Protein AF-A0A358EGN3-F1 (afdb_monomer_lite)

Radius of gyration: 14.17 Å; chains: 1; bounding box: 29×23×38 Å

Secondary structure (DSSP, 8-state):
-B-S----TTS---S-SHHHH---B---STTBPSS---S---TTHHHHHHHHHTTPPPPGGG-------SB-

pLDDT: mean 95.6, std 2.16, range [87.38, 98.5]

Foldseek 3Di:
DKDPFAADPVGDEDDPDPRGQDMDDDDDDPFFDPDDFPDDAHPLQVVQQVCVVVVHDDDVVVVRPHHHDGTD

Sequence (72 aa):
ISTAHGRGADGGHGGLSDIEMTTFILASGPAVQIGNIDQDTFIVDVAVTALTHLGITPDPAWELDGRAVGLR

Structure (mmCIF, N/CA/C/O backbone):
data_AF-A0A358EGN3-F1
#
_entry.id   AF-A0A358EGN3-F1
#
loop_
_atom_site.group_PDB
_atom_site.id
_atom_site.type_symbol
_atom_site.label_atom_id
_atom_site.label_alt_id
_atom_site.label_comp_id
_atom_site.label_asym_id
_atom_site.label_entity_id
_atom_site.label_seq_id
_atom_site.pdbx_PDB_ins_code
_atom_site.Cartn_x
_atom_site.Cartn_y
_atom_site.Cartn_z
_atom_site.occupancy
_atom_site.B_iso_or_equiv
_atom_site.auth_seq_id
_atom_site.auth_comp_id
_atom_site.auth_asym_id
_atom_site.auth_atom_id
_atom_site.pdbx_PDB_model_num
ATOM 1 N N . ILE A 1 1 ? -0.393 7.166 -0.189 1.00 94.62 1 ILE A N 1
ATOM 2 C CA . ILE A 1 1 ? -0.039 7.669 -1.541 1.00 94.62 1 ILE A CA 1
ATOM 3 C C . ILE A 1 1 ? 0.711 6.560 -2.264 1.00 94.62 1 ILE A C 1
ATOM 5 O O . ILE A 1 1 ? 1.524 5.904 -1.627 1.00 94.62 1 ILE A O 1
ATOM 9 N N . SER A 1 2 ? 0.402 6.336 -3.540 1.00 95.88 2 SER A N 1
ATOM 10 C CA . SER A 1 2 ? 1.018 5.316 -4.400 1.00 95.88 2 SER A CA 1
ATOM 11 C C . SER A 1 2 ? 0.919 5.759 -5.863 1.00 95.88 2 SER A C 1
ATOM 13 O O . SER A 1 2 ? 0.266 6.765 -6.160 1.00 95.88 2 SER A O 1
ATOM 15 N N . THR A 1 3 ? 1.507 4.984 -6.770 1.00 94.81 3 THR A N 1
ATOM 16 C CA . THR A 1 3 ? 1.133 4.935 -8.193 1.00 94.81 3 THR A CA 1
ATOM 17 C C . THR A 1 3 ? 0.434 3.605 -8.503 1.00 94.81 3 THR A C 1
ATOM 19 O O . THR A 1 3 ? 0.429 2.706 -7.663 1.00 94.81 3 THR A O 1
ATOM 22 N N . ALA A 1 4 ? -0.205 3.491 -9.674 1.00 91.88 4 ALA A N 1
ATOM 23 C CA . ALA A 1 4 ? -0.844 2.242 -10.114 1.00 91.88 4 ALA A CA 1
ATOM 24 C C . ALA A 1 4 ? 0.146 1.272 -10.784 1.00 91.88 4 ALA A C 1
ATOM 26 O O . ALA A 1 4 ? -0.015 0.063 -10.687 1.00 91.88 4 ALA A O 1
ATOM 27 N N . HIS A 1 5 ? 1.160 1.812 -11.460 1.00 94.81 5 HIS A N 1
ATOM 28 C CA . HIS A 1 5 ? 2.245 1.076 -12.106 1.00 94.81 5 HIS A CA 1
ATOM 29 C C . HIS A 1 5 ? 3.478 1.986 -12.229 1.00 94.81 5 HIS A C 1
ATOM 31 O O . HIS A 1 5 ? 3.394 3.207 -12.027 1.00 94.81 5 HIS A O 1
ATOM 37 N N . GLY A 1 6 ? 4.623 1.393 -12.554 1.00 95.06 6 GLY A N 1
ATOM 38 C CA . GLY A 1 6 ? 5.807 2.104 -13.023 1.00 95.06 6 GLY A CA 1
ATOM 39 C C . GLY A 1 6 ? 5.725 2.442 -14.516 1.00 95.06 6 GLY A C 1
ATOM 40 O O . GLY A 1 6 ? 4.664 2.357 -15.138 1.00 95.06 6 GLY A O 1
ATOM 41 N N . ARG A 1 7 ? 6.847 2.861 -15.104 1.00 95.31 7 ARG A N 1
ATOM 42 C CA . ARG A 1 7 ? 6.957 3.154 -16.542 1.00 95.31 7 ARG A CA 1
ATOM 43 C C . ARG A 1 7 ? 8.302 2.698 -17.087 1.00 95.31 7 ARG A C 1
ATOM 45 O O . ARG A 1 7 ? 9.316 2.807 -16.395 1.00 95.31 7 ARG A O 1
ATOM 52 N N . GLY A 1 8 ? 8.306 2.269 -18.343 1.00 94.19 8 GLY A N 1
ATOM 53 C CA . GLY A 1 8 ? 9.518 2.038 -19.116 1.00 94.19 8 GLY A CA 1
ATOM 54 C C . GLY A 1 8 ? 10.315 3.327 -19.344 1.00 94.19 8 GL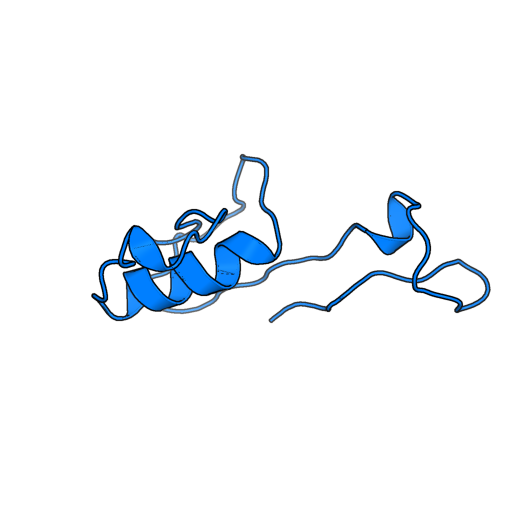Y A C 1
ATOM 55 O O . GLY A 1 8 ? 9.820 4.449 -19.175 1.00 94.19 8 GLY A O 1
ATOM 56 N N . ALA A 1 9 ? 11.578 3.173 -19.748 1.00 92.44 9 ALA A N 1
ATOM 57 C CA . ALA A 1 9 ? 12.477 4.299 -20.014 1.00 92.44 9 ALA A CA 1
ATOM 58 C C . ALA A 1 9 ? 11.966 5.215 -21.146 1.00 92.44 9 ALA A C 1
ATOM 60 O O . ALA A 1 9 ? 12.137 6.433 -21.079 1.00 92.44 9 ALA A O 1
ATOM 61 N N . ASP A 1 10 ? 11.283 4.637 -22.133 1.00 93.56 10 ASP A N 1
ATOM 62 C CA . ASP A 1 10 ? 10.613 5.315 -23.250 1.00 93.56 10 ASP A CA 1
ATOM 63 C C . ASP A 1 10 ? 9.312 6.034 -22.847 1.00 93.56 10 ASP A C 1
ATOM 65 O O . ASP A 1 10 ? 8.778 6.833 -23.611 1.00 93.56 10 ASP A O 1
ATOM 69 N N . GLY A 1 11 ? 8.820 5.797 -21.628 1.00 92.50 11 GLY A N 1
ATOM 70 C CA . GLY A 1 11 ? 7.568 6.349 -21.125 1.00 92.50 11 GLY A CA 1
ATOM 71 C C . GLY A 1 11 ? 6.344 5.457 -21.287 1.00 92.50 11 GLY A C 1
ATOM 72 O O . GLY A 1 11 ? 5.291 5.843 -20.783 1.00 92.50 11 GLY A O 1
ATOM 73 N N . GLY A 1 12 ? 6.474 4.285 -21.915 1.00 93.44 12 GLY A N 1
ATOM 74 C CA . GLY A 1 12 ? 5.406 3.292 -21.984 1.00 93.44 12 GLY A CA 1
ATOM 75 C C . GLY A 1 12 ? 5.077 2.675 -20.621 1.00 93.44 12 GLY A C 1
ATOM 76 O O . GLY A 1 12 ? 5.851 2.777 -19.665 1.00 93.44 12 GLY A O 1
ATOM 77 N N . HIS A 1 13 ? 3.909 2.044 -20.532 1.00 94.56 13 HIS A N 1
ATOM 78 C CA . HIS A 1 13 ? 3.479 1.266 -19.373 1.00 94.56 13 HIS A CA 1
ATOM 79 C C . HIS A 1 13 ? 2.515 0.144 -19.796 1.00 94.56 13 HIS A C 1
ATOM 81 O O . HIS A 1 13 ? 2.017 0.135 -20.924 1.00 94.56 13 HIS A O 1
ATOM 87 N N . GLY A 1 14 ? 2.177 -0.751 -18.863 1.00 92.12 14 GLY A N 1
ATOM 88 C CA . GLY A 1 14 ? 1.216 -1.843 -19.070 1.00 92.12 14 GLY A CA 1
ATOM 89 C C . GLY A 1 14 ? 1.851 -3.184 -19.446 1.00 92.12 14 GLY A C 1
ATOM 90 O O . GLY A 1 14 ? 1.126 -4.158 -19.644 1.00 92.12 14 GLY A O 1
ATOM 91 N N . GLY A 1 15 ? 3.180 -3.248 -19.533 1.00 94.50 15 GLY A N 1
ATOM 92 C CA . GLY A 1 15 ? 3.925 -4.497 -19.603 1.00 94.50 15 GLY A CA 1
ATOM 93 C C . GLY A 1 15 ? 4.053 -5.198 -18.247 1.00 94.50 15 GLY A C 1
ATOM 94 O O . GLY A 1 15 ? 3.552 -4.740 -17.220 1.00 94.50 15 GLY A O 1
ATOM 95 N N . LEU A 1 16 ? 4.746 -6.339 -18.265 1.00 95.62 16 LEU A N 1
ATOM 96 C CA . LEU A 1 16 ? 4.999 -7.197 -17.098 1.00 95.62 16 LEU A CA 1
ATOM 97 C C . LEU A 1 16 ? 6.459 -7.133 -16.628 1.00 95.62 16 LEU A C 1
ATOM 99 O O . LEU A 1 16 ? 6.958 -8.065 -16.004 1.00 95.62 16 LEU A O 1
ATOM 103 N N . SER A 1 17 ? 7.185 -6.078 -16.997 1.00 95.31 17 SER A N 1
ATOM 104 C CA . SER A 1 17 ? 8.558 -5.901 -16.532 1.00 95.31 17 SER A CA 1
ATOM 105 C C . SER A 1 17 ? 8.584 -5.486 -15.060 1.00 95.31 17 SER A C 1
ATOM 107 O O . SER A 1 17 ? 7.684 -4.787 -14.593 1.00 95.31 17 SER A O 1
ATOM 109 N N . ASP A 1 18 ? 9.651 -5.842 -14.339 1.00 95.50 18 ASP A N 1
ATOM 110 C CA . ASP A 1 18 ? 9.809 -5.477 -12.924 1.00 95.50 18 ASP A CA 1
ATOM 111 C C . ASP A 1 18 ? 9.672 -3.963 -12.701 1.00 95.50 18 ASP A C 1
ATOM 113 O O . ASP A 1 18 ? 9.051 -3.524 -11.734 1.00 95.50 18 ASP A O 1
ATOM 117 N N . ILE A 1 19 ? 10.199 -3.147 -13.622 1.00 95.44 19 ILE A N 1
ATOM 118 C CA . ILE A 1 19 ? 10.117 -1.684 -13.530 1.00 95.44 19 ILE A CA 1
ATOM 119 C C . ILE A 1 19 ? 8.691 -1.153 -13.720 1.00 95.44 19 ILE A C 1
ATOM 121 O O . ILE A 1 19 ? 8.349 -0.126 -13.144 1.00 95.44 19 ILE A O 1
ATOM 125 N N . GLU A 1 20 ? 7.850 -1.830 -14.503 1.00 95.69 20 GLU A N 1
ATOM 126 C CA . GLU A 1 20 ? 6.445 -1.455 -14.698 1.00 95.69 20 GLU A CA 1
ATOM 127 C C . GLU A 1 20 ? 5.541 -1.996 -13.585 1.00 95.69 20 GLU A C 1
ATOM 129 O O . GLU A 1 20 ? 4.570 -1.336 -13.220 1.00 95.69 20 GLU A O 1
ATOM 134 N N . MET A 1 21 ? 5.864 -3.156 -13.012 1.00 94.94 21 MET A N 1
ATOM 135 C CA . MET A 1 21 ? 5.079 -3.782 -11.942 1.00 94.94 21 MET A CA 1
ATOM 136 C C . MET A 1 21 ? 5.432 -3.268 -10.538 1.00 94.94 21 MET A C 1
ATOM 138 O O . MET A 1 21 ? 4.662 -3.472 -9.601 1.00 94.94 21 MET A O 1
ATOM 142 N N . THR A 1 22 ? 6.565 -2.580 -10.374 1.00 93.94 22 THR A N 1
ATOM 143 C CA . THR A 1 22 ? 7.002 -2.055 -9.072 1.00 93.94 22 THR A CA 1
ATOM 144 C C . THR A 1 22 ? 6.475 -0.642 -8.826 1.00 93.94 22 THR A C 1
ATOM 146 O O . THR A 1 22 ? 6.693 0.279 -9.614 1.00 93.94 22 THR A O 1
ATOM 149 N N . THR A 1 23 ? 5.833 -0.444 -7.674 1.00 94.94 23 THR A N 1
ATOM 150 C CA . THR A 1 23 ? 5.366 0.864 -7.183 1.00 94.94 23 THR A CA 1
ATOM 151 C C . THR A 1 23 ? 5.737 1.054 -5.716 1.00 94.94 23 THR A C 1
ATOM 153 O O . THR A 1 23 ? 6.041 0.086 -5.026 1.00 94.94 23 THR A O 1
ATOM 156 N N . PHE A 1 24 ? 5.671 2.288 -5.214 1.00 94.31 24 PHE A N 1
ATOM 157 C CA . PHE A 1 24 ? 5.821 2.570 -3.785 1.00 94.31 24 PHE A CA 1
ATOM 158 C C . PHE A 1 24 ? 4.456 2.681 -3.099 1.00 94.31 24 PHE A C 1
ATOM 160 O O . PHE A 1 24 ? 3.525 3.233 -3.675 1.00 94.31 24 PHE A O 1
ATOM 167 N N . ILE A 1 25 ? 4.365 2.283 -1.829 1.00 95.94 25 ILE A N 1
ATOM 168 C CA . ILE A 1 25 ? 3.218 2.574 -0.960 1.00 95.94 25 ILE A CA 1
ATOM 169 C C . ILE A 1 25 ? 3.715 3.426 0.209 1.00 95.94 25 ILE A C 1
ATOM 171 O O . ILE A 1 25 ? 4.621 3.032 0.936 1.00 95.94 25 ILE A O 1
ATOM 175 N N . LEU A 1 26 ? 3.114 4.602 0.402 1.00 96.56 26 LEU A N 1
ATOM 176 C CA . LEU A 1 26 ? 3.386 5.484 1.541 1.00 96.56 26 LEU A CA 1
ATOM 177 C C . LEU A 1 26 ? 2.115 5.692 2.366 1.00 96.56 26 LEU A C 1
ATOM 179 O O . LEU A 1 26 ? 1.125 6.231 1.857 1.00 96.56 26 LEU A O 1
ATOM 183 N N . ALA A 1 27 ? 2.163 5.319 3.643 1.00 95.81 27 ALA A N 1
ATOM 184 C CA . ALA A 1 27 ? 1.115 5.574 4.627 1.00 95.81 27 ALA A CA 1
ATOM 185 C C . ALA A 1 27 ? 1.604 6.587 5.673 1.00 95.81 27 ALA A C 1
ATOM 187 O O . ALA A 1 27 ? 2.786 6.635 6.004 1.00 95.81 27 ALA A O 1
ATOM 188 N N . SER A 1 28 ? 0.697 7.419 6.184 1.00 96.44 28 SER A N 1
ATOM 189 C CA . SER A 1 28 ? 1.007 8.404 7.221 1.00 96.44 28 SER A CA 1
ATOM 190 C C . SER A 1 28 ? -0.203 8.618 8.118 1.00 96.44 28 SER A C 1
ATOM 192 O O . SER A 1 28 ? -1.329 8.710 7.632 1.00 96.44 28 SER A O 1
ATOM 194 N N . GLY A 1 29 ? 0.036 8.698 9.425 1.00 96.56 29 GLY A N 1
ATOM 195 C CA . GLY A 1 29 ? -0.987 8.972 10.424 1.00 96.56 29 GLY A CA 1
ATOM 196 C C . GLY A 1 29 ? -0.685 8.323 11.777 1.00 96.56 29 GLY A C 1
ATOM 197 O O . GLY A 1 29 ? 0.238 7.517 11.887 1.00 96.56 29 GLY A O 1
ATOM 198 N N . PRO A 1 30 ? -1.470 8.639 12.823 1.00 97.06 30 PRO A N 1
ATOM 199 C CA . PRO A 1 30 ? -1.238 8.130 14.178 1.00 97.06 30 PRO A CA 1
ATOM 200 C C . PRO A 1 30 ? -1.322 6.603 14.311 1.00 97.06 30 PRO A C 1
ATOM 202 O O . PRO A 1 30 ? -0.693 6.038 15.201 1.00 97.06 30 PRO A O 1
ATOM 205 N N . ALA A 1 31 ? -2.089 5.947 13.438 1.00 96.88 31 ALA A N 1
ATOM 206 C CA . ALA A 1 31 ? -2.264 4.494 13.422 1.00 96.88 31 ALA A CA 1
ATOM 207 C C . ALA A 1 31 ? -1.170 3.748 12.636 1.00 96.88 31 ALA A C 1
ATOM 209 O O . ALA A 1 31 ? -1.153 2.522 12.642 1.00 96.88 31 ALA A O 1
ATOM 210 N N . VAL A 1 32 ? -0.275 4.466 11.951 1.00 97.06 32 VAL A N 1
ATOM 211 C CA . VAL A 1 32 ? 0.779 3.875 11.118 1.00 97.06 32 VAL A CA 1
ATOM 212 C C . VAL A 1 32 ? 2.023 3.597 11.967 1.00 97.06 32 VAL A C 1
ATOM 214 O O . VAL A 1 32 ? 2.431 4.414 12.808 1.00 97.06 32 VAL A O 1
ATOM 217 N N . GLN A 1 33 ? 2.637 2.435 11.753 1.00 95.50 33 GLN A N 1
ATOM 218 C CA . GLN A 1 33 ? 3.950 2.105 12.294 1.00 95.50 33 GLN A CA 1
ATOM 219 C C . GLN A 1 33 ? 5.015 2.911 11.539 1.00 95.50 33 GLN A C 1
ATOM 221 O O . GLN A 1 33 ? 5.102 2.856 10.316 1.00 95.50 33 GLN A O 1
ATOM 226 N N . ILE A 1 34 ? 5.828 3.682 12.264 1.00 96.06 34 ILE A N 1
ATOM 227 C CA . ILE A 1 34 ? 6.902 4.474 11.651 1.00 96.06 34 ILE A CA 1
ATOM 228 C C . ILE A 1 34 ? 8.033 3.530 11.238 1.00 96.06 34 ILE A C 1
ATOM 230 O O . ILE A 1 34 ? 8.491 2.734 12.060 1.00 96.06 34 ILE A O 1
ATOM 234 N N . GLY A 1 35 ? 8.502 3.669 9.999 1.00 95.06 35 GLY A N 1
ATOM 235 C CA . GLY A 1 35 ? 9.624 2.911 9.450 1.00 95.06 35 GLY A CA 1
ATOM 236 C C . GLY A 1 35 ? 9.302 2.300 8.090 1.00 95.06 35 GLY A C 1
ATOM 237 O O . GLY A 1 35 ? 8.296 2.640 7.467 1.00 95.06 35 GLY A O 1
ATOM 238 N N . ASN A 1 36 ? 10.181 1.406 7.646 1.00 94.31 36 ASN A N 1
ATOM 239 C CA . ASN A 1 36 ? 9.945 0.572 6.473 1.00 94.31 36 ASN A CA 1
ATOM 240 C C . ASN A 1 36 ? 9.208 -0.708 6.882 1.00 94.31 36 ASN A C 1
ATOM 242 O O . ASN A 1 36 ? 9.255 -1.128 8.038 1.00 94.31 36 ASN A O 1
ATOM 246 N N . ILE A 1 37 ? 8.528 -1.319 5.918 1.00 90.44 37 ILE A N 1
ATOM 247 C CA . ILE A 1 37 ? 7.902 -2.627 6.075 1.00 90.44 37 ILE A CA 1
ATOM 248 C C . ILE A 1 37 ? 8.889 -3.658 5.521 1.00 90.44 37 ILE A C 1
ATOM 250 O O . ILE A 1 37 ? 9.118 -3.694 4.317 1.00 90.44 37 ILE A O 1
ATOM 254 N N . ASP A 1 38 ? 9.463 -4.495 6.387 1.00 87.38 38 ASP A N 1
ATOM 255 C CA . ASP A 1 38 ? 10.497 -5.482 6.019 1.00 87.38 38 ASP A CA 1
ATOM 256 C C . ASP A 1 38 ? 9.913 -6.788 5.433 1.00 87.38 38 ASP A C 1
ATOM 258 O O . ASP A 1 38 ? 10.491 -7.866 5.559 1.00 87.38 38 ASP A O 1
ATOM 262 N N . GLN A 1 39 ? 8.739 -6.709 4.804 1.00 90.12 39 GLN A N 1
ATOM 263 C CA . GLN A 1 39 ? 8.078 -7.832 4.138 1.00 90.12 39 GLN A CA 1
ATOM 264 C C . GLN A 1 39 ? 7.539 -7.403 2.776 1.00 90.12 39 GLN A C 1
ATOM 266 O O . GLN A 1 39 ? 7.173 -6.240 2.579 1.00 90.12 39 GLN A O 1
ATOM 271 N N . ASP A 1 40 ? 7.410 -8.373 1.873 1.00 92.81 40 ASP A N 1
ATOM 272 C CA . ASP A 1 40 ? 6.795 -8.154 0.569 1.00 92.81 40 ASP A CA 1
ATOM 273 C C . ASP A 1 40 ? 5.390 -7.566 0.732 1.00 92.81 40 ASP A C 1
ATOM 275 O O . ASP A 1 40 ? 4.572 -8.037 1.538 1.00 92.81 40 ASP A O 1
ATOM 279 N N . THR A 1 41 ? 5.144 -6.503 -0.027 1.00 95.56 41 THR A N 1
ATOM 280 C CA . THR A 1 41 ? 3.905 -5.732 -0.018 1.00 95.56 41 THR A CA 1
ATOM 281 C C . THR A 1 41 ? 3.447 -5.472 -1.439 1.00 95.56 41 THR A C 1
ATOM 283 O O . THR A 1 41 ? 4.243 -5.166 -2.326 1.00 95.56 41 THR A O 1
ATOM 286 N N . PHE A 1 42 ? 2.142 -5.593 -1.643 1.00 96.19 42 PHE A N 1
ATOM 287 C CA . PHE A 1 42 ? 1.512 -5.508 -2.952 1.00 96.19 42 PHE A CA 1
ATOM 288 C C . PHE A 1 42 ? 0.387 -4.478 -2.935 1.00 96.19 42 PHE A C 1
ATOM 290 O O . PHE A 1 42 ? -0.173 -4.148 -1.891 1.00 96.19 42 PHE A O 1
ATOM 297 N N . ILE A 1 43 ? 0.002 -3.981 -4.111 1.00 95.94 43 ILE A N 1
ATOM 298 C CA . ILE A 1 43 ? -1.059 -2.970 -4.220 1.00 95.94 43 ILE A CA 1
ATOM 299 C C . ILE A 1 43 ? -2.401 -3.452 -3.634 1.00 95.94 43 ILE A C 1
ATOM 301 O O . ILE A 1 43 ? -3.168 -2.648 -3.105 1.00 95.94 43 ILE A O 1
ATOM 305 N N . VAL A 1 44 ? -2.655 -4.766 -3.654 1.00 97.19 44 VAL A N 1
ATOM 306 C CA . VAL A 1 44 ? -3.857 -5.391 -3.075 1.00 97.19 44 VAL A CA 1
ATOM 307 C C . VAL A 1 44 ? -3.924 -5.275 -1.546 1.00 97.19 44 VAL A C 1
ATOM 309 O O . VAL A 1 44 ? -5.018 -5.252 -0.982 1.00 97.19 44 VAL A O 1
ATOM 312 N N . ASP A 1 45 ? -2.786 -5.095 -0.867 1.00 97.75 45 ASP A N 1
ATOM 313 C CA . ASP A 1 45 ? -2.726 -4.914 0.590 1.00 97.75 45 ASP A CA 1
ATOM 314 C C . ASP A 1 45 ? 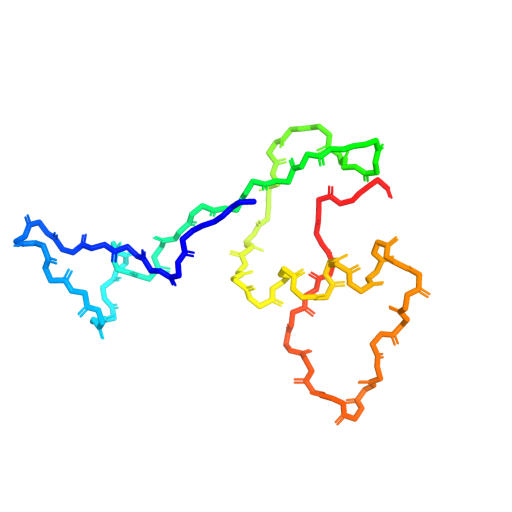-3.334 -3.576 1.033 1.00 97.75 45 ASP A C 1
ATOM 316 O O . ASP A 1 45 ? -3.812 -3.442 2.163 1.00 97.75 45 ASP A O 1
ATOM 320 N N . VAL A 1 46 ? -3.358 -2.571 0.148 1.00 97.19 46 VAL A N 1
ATOM 321 C CA . VAL A 1 46 ? -3.844 -1.218 0.467 1.00 97.19 46 VAL A CA 1
ATOM 322 C C . VAL A 1 46 ? -5.313 -1.244 0.887 1.00 97.19 46 VAL A C 1
ATOM 324 O O . VAL A 1 46 ? -5.681 -0.599 1.871 1.00 97.19 46 VAL A O 1
ATOM 327 N N . ALA A 1 47 ? -6.151 -2.010 0.182 1.00 97.38 47 ALA A N 1
ATOM 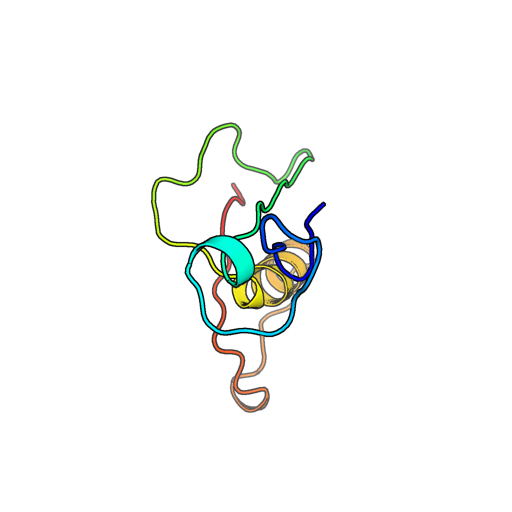328 C CA . ALA A 1 47 ? -7.576 -2.105 0.488 1.00 97.38 47 ALA A CA 1
ATOM 329 C C . ALA A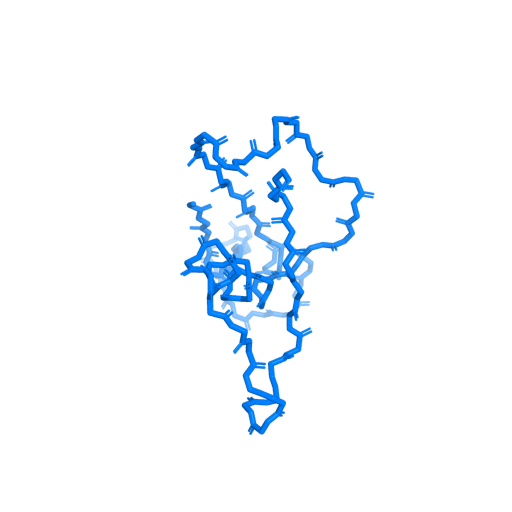 1 47 ? -7.816 -2.771 1.852 1.00 97.38 47 ALA A C 1
ATOM 331 O O . ALA A 1 47 ? -8.534 -2.228 2.692 1.00 97.38 47 ALA A O 1
ATOM 332 N N . VAL A 1 48 ? -7.160 -3.905 2.108 1.00 98.25 48 VAL A N 1
ATOM 333 C CA . VAL A 1 48 ? -7.307 -4.659 3.365 1.00 98.25 48 VAL A CA 1
ATOM 334 C C . VAL A 1 48 ? -6.750 -3.879 4.558 1.00 98.25 48 VAL A C 1
ATOM 336 O O . VAL A 1 48 ? -7.347 -3.871 5.637 1.00 98.25 48 VAL A O 1
ATOM 339 N N . THR A 1 49 ? -5.657 -3.142 4.355 1.00 97.56 49 THR A N 1
ATOM 340 C CA . THR A 1 49 ? -5.097 -2.222 5.353 1.00 97.56 49 THR A CA 1
ATOM 341 C C . THR A 1 49 ? -6.074 -1.097 5.693 1.00 97.56 49 THR A C 1
ATOM 343 O O . THR A 1 49 ? -6.295 -0.812 6.869 1.00 97.56 49 THR A O 1
ATOM 346 N N . ALA A 1 50 ? -6.704 -0.476 4.691 1.00 97.81 50 ALA A N 1
ATOM 347 C CA . ALA A 1 50 ? -7.679 0.591 4.913 1.00 97.81 50 ALA A CA 1
ATOM 348 C C . ALA A 1 50 ? -8.927 0.094 5.660 1.00 97.81 50 ALA A C 1
ATOM 350 O O . ALA A 1 50 ? -9.365 0.739 6.610 1.00 97.81 50 ALA A O 1
ATOM 351 N N . LEU A 1 51 ? -9.467 -1.068 5.278 1.00 98.44 51 LEU A N 1
ATOM 352 C CA . LEU A 1 51 ? -10.599 -1.693 5.973 1.00 98.44 51 LEU A CA 1
ATOM 353 C C . LEU A 1 51 ? -10.262 -1.976 7.439 1.00 98.44 51 LEU A C 1
ATOM 355 O O . LEU A 1 51 ? -11.017 -1.595 8.333 1.00 98.44 51 LEU A O 1
ATOM 359 N N . THR A 1 52 ? -9.084 -2.550 7.683 1.00 98.00 52 THR A N 1
ATOM 360 C CA . THR A 1 52 ? -8.599 -2.848 9.034 1.00 98.00 52 THR A CA 1
ATOM 361 C C . THR A 1 52 ? -8.442 -1.575 9.865 1.00 98.00 52 THR A C 1
ATOM 363 O O . THR A 1 52 ? -8.890 -1.526 11.008 1.00 98.00 52 THR A O 1
ATOM 366 N N . HIS A 1 53 ? -7.880 -0.509 9.286 1.00 97.75 53 HIS A N 1
ATOM 367 C CA . HIS A 1 53 ? -7.768 0.793 9.946 1.00 97.75 53 HIS A CA 1
ATOM 368 C C . HIS A 1 53 ? -9.136 1.382 10.337 1.00 97.75 53 HIS A C 1
ATOM 370 O O . HIS A 1 53 ? -9.257 2.014 11.385 1.00 97.75 53 HIS A O 1
ATOM 376 N N . LEU A 1 54 ? -10.168 1.150 9.520 1.00 98.00 54 LEU A N 1
ATOM 377 C CA . LEU A 1 54 ? -11.546 1.579 9.777 1.00 98.00 54 LEU A CA 1
ATOM 378 C C . LEU A 1 54 ? -12.311 0.651 10.740 1.00 98.00 54 LEU A C 1
ATOM 380 O O . LEU A 1 54 ? -13.475 0.918 11.034 1.00 98.00 54 LEU A O 1
ATOM 384 N N . GLY A 1 55 ? -11.691 -0.429 11.228 1.00 98.00 55 GLY A N 1
ATOM 385 C CA . GLY A 1 55 ? -12.347 -1.420 12.083 1.00 98.00 55 GLY A CA 1
ATOM 386 C C . GLY A 1 55 ? -13.339 -2.323 11.342 1.00 98.00 55 GLY A C 1
ATOM 387 O O . GLY A 1 55 ? -14.217 -2.910 11.970 1.00 98.00 55 GLY A O 1
ATOM 388 N N . ILE A 1 56 ? -13.221 -2.431 10.016 1.00 98.50 56 ILE A N 1
ATOM 389 C CA . ILE A 1 56 ? -14.055 -3.296 9.179 1.00 98.50 56 ILE A CA 1
ATOM 390 C C . ILE A 1 56 ? -13.310 -4.608 8.947 1.00 98.50 56 ILE A C 1
ATOM 392 O O . ILE A 1 56 ? -12.237 -4.626 8.345 1.00 98.50 56 ILE A O 1
ATOM 396 N N . THR A 1 57 ? -13.894 -5.718 9.392 1.00 97.00 57 THR A N 1
ATOM 397 C CA . THR A 1 57 ? -13.391 -7.058 9.075 1.00 97.00 57 THR A CA 1
ATOM 398 C C . THR A 1 57 ? -13.751 -7.408 7.628 1.00 97.00 57 THR A C 1
ATOM 400 O O . THR A 1 57 ? -14.940 -7.377 7.303 1.00 97.00 57 THR A O 1
ATOM 403 N N . PRO A 1 58 ? -12.775 -7.738 6.759 1.00 96.06 58 PRO A N 1
ATOM 404 C CA . PRO A 1 58 ? -13.071 -8.230 5.418 1.00 96.06 58 PRO A CA 1
ATOM 405 C C . PRO A 1 58 ? -13.951 -9.480 5.468 1.00 96.06 58 PRO A C 1
ATOM 407 O O . PRO A 1 58 ? -13.640 -10.430 6.189 1.00 96.06 58 PRO A O 1
ATOM 410 N N . ASP A 1 59 ? -15.041 -9.479 4.705 1.00 97.44 59 ASP A N 1
ATOM 411 C CA . ASP A 1 59 ? -15.869 -10.670 4.533 1.00 97.44 59 ASP A CA 1
ATOM 412 C C . ASP A 1 59 ? -15.102 -11.688 3.666 1.00 97.44 59 ASP A C 1
ATOM 414 O O . ASP A 1 59 ? -14.655 -11.327 2.572 1.00 97.44 59 ASP A O 1
ATOM 418 N N . PRO A 1 60 ? -14.943 -12.951 4.103 1.00 96.06 60 PRO A N 1
ATOM 419 C CA . PRO A 1 60 ? -14.311 -13.988 3.290 1.00 96.06 60 PRO A CA 1
ATOM 420 C C . PRO A 1 60 ? -14.936 -14.161 1.898 1.00 96.06 60 PRO A C 1
ATOM 422 O O . PRO A 1 60 ? -14.229 -14.527 0.965 1.00 96.06 60 PRO A O 1
ATOM 425 N N . ALA A 1 61 ? -16.230 -13.862 1.729 1.00 98.25 61 ALA A N 1
ATOM 426 C CA . ALA A 1 61 ? -16.916 -13.937 0.438 1.00 98.25 61 ALA A CA 1
ATOM 427 C C . ALA A 1 61 ? -16.478 -12.853 -0.566 1.00 98.25 61 ALA A C 1
ATOM 429 O O . ALA A 1 61 ? -16.857 -12.919 -1.733 1.00 98.25 61 ALA A O 1
ATOM 430 N N . TRP A 1 62 ? -15.717 -11.840 -0.136 1.00 97.88 62 TRP A N 1
ATOM 431 C CA . TRP A 1 62 ? -15.142 -10.834 -1.036 1.00 97.88 62 TRP A CA 1
ATOM 432 C C . TRP A 1 62 ? -13.868 -11.315 -1.729 1.00 97.88 62 TRP A C 1
ATOM 434 O O . TRP A 1 62 ? -13.433 -10.656 -2.668 1.00 97.88 62 TRP A O 1
ATOM 444 N N . GLU A 1 63 ? -13.274 -12.418 -1.256 1.00 97.56 63 GLU A N 1
ATOM 445 C CA . GLU A 1 63 ? -12.096 -13.049 -1.868 1.00 97.56 63 GLU A CA 1
ATOM 446 C C . GLU A 1 63 ? -10.926 -12.061 -2.074 1.00 97.56 63 GLU A C 1
ATOM 448 O O . GLU A 1 63 ? -10.257 -12.062 -3.102 1.00 97.56 63 GLU A O 1
ATOM 453 N N . LEU A 1 64 ? -10.682 -11.176 -1.096 1.00 97.94 64 LEU A N 1
ATOM 454 C CA . LEU A 1 64 ? -9.556 -10.239 -1.152 1.00 97.94 64 LEU A CA 1
ATOM 455 C C . LEU A 1 64 ? -8.230 -10.972 -0.902 1.00 97.94 64 LEU A C 1
ATOM 457 O O . LEU A 1 64 ? -8.043 -11.561 0.160 1.00 97.94 64 LEU A O 1
ATOM 461 N N . ASP A 1 65 ? -7.285 -10.847 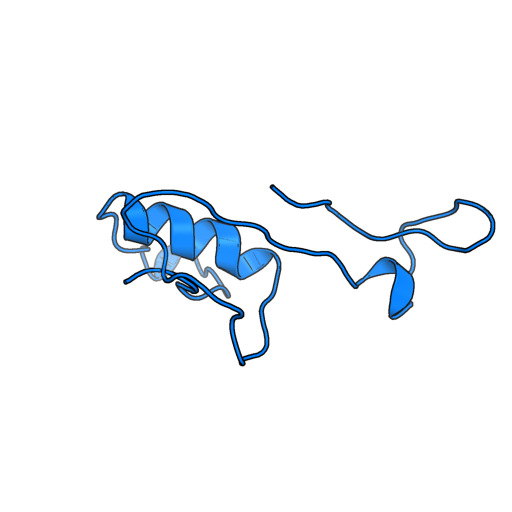-1.835 1.00 98.12 65 ASP A N 1
ATOM 462 C CA . ASP A 1 65 ? -5.954 -11.471 -1.729 1.00 98.12 65 ASP A CA 1
ATOM 463 C C . ASP A 1 65 ? -4.994 -10.744 -0.770 1.00 98.12 65 ASP A C 1
ATOM 465 O O . ASP A 1 65 ? -3.960 -11.283 -0.373 1.00 98.12 65 ASP A O 1
ATOM 469 N N . GLY A 1 66 ? -5.298 -9.487 -0.440 1.00 97.19 66 GLY A N 1
ATOM 470 C CA . GLY A 1 66 ? -4.420 -8.628 0.350 1.00 97.19 66 GLY A CA 1
ATOM 471 C C . GLY A 1 66 ? -4.414 -8.944 1.845 1.00 97.19 66 GLY A C 1
ATOM 472 O O . GLY A 1 66 ? -5.286 -9.622 2.389 1.00 97.19 66 GLY A O 1
ATOM 473 N N . ARG A 1 67 ? -3.452 -8.352 2.552 1.00 96.56 67 ARG A N 1
ATOM 474 C CA . ARG A 1 67 ? -3.355 -8.377 4.018 1.00 96.56 67 ARG A CA 1
ATOM 475 C C . ARG A 1 67 ? -3.143 -6.979 4.587 1.00 96.56 67 ARG A C 1
ATOM 477 O O . ARG A 1 67 ? -2.657 -6.080 3.908 1.00 96.56 67 ARG A O 1
ATOM 484 N N . ALA A 1 68 ? -3.503 -6.784 5.854 1.00 96.19 68 ALA A N 1
ATOM 485 C CA . ALA A 1 68 ? -3.226 -5.526 6.539 1.00 96.19 68 ALA A CA 1
ATOM 486 C C . ALA A 1 68 ? -1.719 -5.380 6.805 1.00 96.19 68 ALA A C 1
ATOM 488 O O . ALA A 1 68 ? -1.091 -6.295 7.341 1.00 96.19 68 ALA A O 1
ATOM 489 N N . VAL A 1 69 ? -1.145 -4.230 6.446 1.00 96.69 69 VAL A N 1
ATOM 490 C CA . VAL A 1 69 ? 0.291 -3.948 6.587 1.00 96.69 69 VAL A CA 1
ATOM 491 C C . VAL A 1 69 ? 0.539 -2.534 7.113 1.00 96.69 69 VAL A C 1
ATOM 493 O O . VAL A 1 69 ? -0.238 -1.616 6.868 1.00 96.69 69 VAL A O 1
ATOM 496 N N 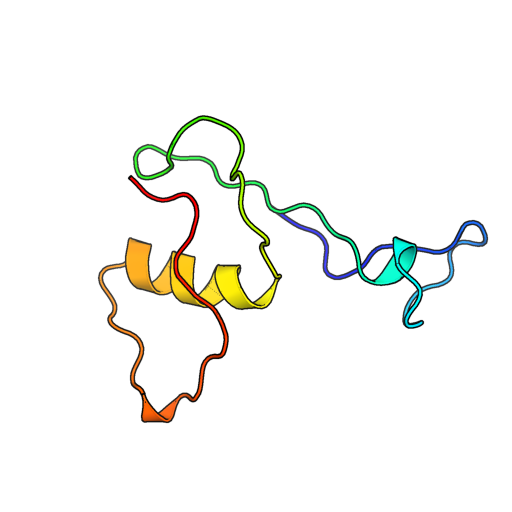. GLY A 1 70 ? 1.638 -2.337 7.844 1.00 95.19 70 GLY A N 1
ATOM 497 C CA . GLY A 1 70 ? 2.098 -1.002 8.256 1.00 95.19 70 GLY A CA 1
ATOM 498 C C . GLY A 1 70 ? 1.253 -0.287 9.322 1.00 95.19 70 GLY A C 1
ATOM 499 O O . GLY A 1 70 ? 1.521 0.879 9.611 1.00 95.19 70 GLY A O 1
ATOM 500 N N . LEU A 1 71 ? 0.256 -0.946 9.917 1.00 95.12 71 LEU A N 1
ATOM 501 C CA . LEU A 1 71 ? -0.485 -0.439 11.081 1.00 95.12 71 LEU A CA 1
ATOM 502 C C . LEU A 1 71 ? 0.227 -0.817 12.396 1.00 95.12 71 LEU A C 1
ATOM 504 O O . LEU A 1 71 ? 1.028 -1.751 12.411 1.00 95.12 71 LEU A O 1
ATOM 508 N N . ARG A 1 72 ? -0.047 -0.066 13.470 1.00 91.19 72 ARG A N 1
ATOM 509 C CA . ARG A 1 72 ? 0.391 -0.370 14.848 1.00 91.19 72 ARG A CA 1
ATOM 510 C C . ARG A 1 72 ? -0.445 -1.457 15.511 1.00 91.19 72 ARG A C 1
ATOM 512 O O . ARG A 1 72 ? -1.642 -1.559 15.161 1.00 91.19 72 ARG A O 1
#